Protein AF-A0A5Z4QHT8-F1 (afdb_monomer_lite)

Foldseek 3Di:
DDDDDLVPLVPRPPDDPVVNQQSVQLVVCQVPDDADWADDPDPPDIDGDD

Structure (mmCIF, N/CA/C/O backbone):
data_AF-A0A5Z4QHT8-F1
#
_entry.id   AF-A0A5Z4QHT8-F1
#
loop_
_atom_site.group_PDB
_atom_site.id
_atom_site.type_symbol
_atom_site.label_atom_id
_atom_site.label_alt_id
_atom_site.label_comp_id
_atom_site.label_asym_id
_atom_site.label_entity_id
_atom_site.label_seq_id
_atom_site.pdbx_PDB_ins_code
_atom_site.Cartn_x
_atom_site.Cartn_y
_atom_site.Cartn_z
_atom_site.occupancy
_atom_site.B_iso_or_equiv
_atom_site.auth_seq_id
_atom_site.auth_comp_id
_atom_site.auth_asym_id
_atom_site.auth_atom_id
_atom_site.pdbx_PDB_model_num
ATOM 1 N N . MET A 1 1 ? -7.905 -12.325 4.628 1.00 68.94 1 MET A N 1
ATOM 2 C CA . MET A 1 1 ? -8.099 -11.442 3.458 1.00 68.94 1 MET A CA 1
ATOM 3 C C . MET A 1 1 ? -8.886 -10.236 3.933 1.00 68.94 1 MET A C 1
ATOM 5 O O . MET A 1 1 ? -9.913 -10.442 4.567 1.00 68.94 1 MET A O 1
ATOM 9 N N . LEU A 1 2 ? -8.368 -9.021 3.751 1.00 71.31 2 LEU A N 1
ATOM 10 C CA . LEU A 1 2 ? -9.016 -7.793 4.212 1.00 71.31 2 LEU A CA 1
ATOM 11 C C . LEU A 1 2 ? -9.525 -7.028 2.989 1.00 71.31 2 LEU A C 1
ATOM 13 O O . LEU A 1 2 ? -8.753 -6.791 2.066 1.00 71.31 2 LEU A O 1
ATOM 17 N N . TYR A 1 3 ? -10.807 -6.676 2.983 1.00 71.88 3 TYR A N 1
ATOM 18 C CA . TYR A 1 3 ? -11.438 -5.900 1.918 1.00 71.88 3 TYR A CA 1
ATOM 19 C C . TYR A 1 3 ? -11.912 -4.572 2.490 1.00 71.88 3 TYR A C 1
ATOM 21 O O . TYR A 1 3 ? -12.480 -4.530 3.582 1.00 71.88 3 TYR A O 1
ATOM 29 N N . GLY A 1 4 ? -11.651 -3.487 1.772 1.00 78.94 4 GLY A N 1
ATOM 30 C CA . GLY A 1 4 ? -11.929 -2.146 2.257 1.00 78.94 4 GLY A CA 1
ATOM 31 C C . GLY A 1 4 ? -11.741 -1.092 1.184 1.00 78.94 4 GLY A C 1
ATOM 32 O O . GLY A 1 4 ? -11.082 -1.336 0.176 1.00 78.94 4 GLY A O 1
ATOM 33 N N . ASN A 1 5 ? -12.313 0.084 1.430 1.00 83.19 5 ASN A N 1
ATOM 34 C CA . ASN A 1 5 ? -12.077 1.266 0.616 1.00 83.19 5 ASN A CA 1
ATOM 35 C C . ASN A 1 5 ? -10.838 2.005 1.144 1.00 83.19 5 ASN A C 1
ATOM 37 O O . ASN A 1 5 ? -10.766 2.339 2.330 1.00 83.19 5 ASN A O 1
ATOM 41 N N . ILE A 1 6 ? -9.875 2.259 0.259 1.00 82.50 6 ILE A N 1
ATOM 42 C CA . ILE A 1 6 ? -8.615 2.928 0.588 1.00 82.50 6 ILE A CA 1
ATOM 43 C C . ILE A 1 6 ? -8.829 4.388 1.004 1.00 82.50 6 ILE A C 1
ATOM 45 O O . ILE A 1 6 ? -8.141 4.886 1.890 1.00 82.50 6 ILE A O 1
ATOM 49 N N . GLU A 1 7 ? -9.864 5.038 0.474 1.00 82.81 7 GLU A N 1
ATOM 50 C CA . GLU A 1 7 ? -10.272 6.392 0.861 1.00 82.81 7 GLU A CA 1
ATOM 51 C C . GLU A 1 7 ? -10.916 6.424 2.258 1.00 82.81 7 GLU A C 1
ATOM 53 O O . GLU A 1 7 ? -11.026 7.474 2.886 1.00 82.81 7 GLU A O 1
ATOM 58 N N . GLN A 1 8 ? -11.329 5.262 2.775 1.00 83.06 8 GLN A N 1
ATOM 59 C CA . GLN A 1 8 ? -12.019 5.112 4.057 1.00 83.06 8 GLN A CA 1
ATOM 60 C C . GLN A 1 8 ? -11.270 4.169 5.013 1.00 83.06 8 GLN A C 1
ATOM 62 O O . GLN A 1 8 ? -11.879 3.456 5.811 1.00 83.06 8 GLN A O 1
ATOM 67 N N . LEU A 1 9 ? -9.932 4.191 4.985 1.00 77.00 9 LEU A N 1
ATOM 68 C CA . LEU A 1 9 ? -9.059 3.406 5.876 1.00 77.00 9 LEU A CA 1
ATOM 69 C C . LEU A 1 9 ? -9.393 3.556 7.371 1.00 77.00 9 LEU A C 1
ATOM 71 O O . LEU A 1 9 ? -9.148 2.643 8.165 1.00 77.00 9 LEU A O 1
ATOM 75 N N . THR A 1 10 ? -9.944 4.699 7.783 1.00 74.38 10 THR A N 1
ATOM 76 C CA . THR A 1 10 ? -10.383 4.951 9.165 1.00 74.38 10 THR A CA 1
ATOM 77 C C . THR A 1 10 ? -11.526 4.037 9.594 1.00 74.38 10 THR A C 1
ATOM 79 O O . THR A 1 10 ? -11.568 3.656 10.762 1.00 74.38 10 THR A O 1
ATOM 82 N N . LEU A 1 11 ? -12.384 3.624 8.656 1.00 76.00 11 LEU A N 1
ATOM 83 C CA . LEU A 1 11 ? -13.533 2.754 8.904 1.00 76.00 11 LEU A CA 1
ATOM 84 C C . LEU A 1 11 ? -13.150 1.283 9.069 1.00 76.00 11 LEU A C 1
ATOM 86 O O . LEU A 1 11 ? -14.007 0.490 9.435 1.00 76.00 11 LEU A O 1
ATOM 90 N N . LEU A 1 12 ? -11.888 0.908 8.825 1.00 79.50 12 LEU A N 1
ATOM 91 C CA . LEU A 1 12 ? -11.412 -0.459 9.018 1.00 79.50 12 LEU A CA 1
ATOM 92 C C . LEU A 1 12 ? -11.145 -0.708 10.513 1.00 79.50 12 LEU A C 1
ATOM 94 O O . LEU A 1 12 ? -10.123 -0.237 11.037 1.00 79.50 12 LEU A O 1
ATOM 98 N N . PRO A 1 13 ? -12.037 -1.442 11.212 1.00 70.94 13 PRO A N 1
ATOM 99 C CA . PRO A 1 13 ? -12.050 -1.484 12.673 1.00 70.94 13 PRO A CA 1
ATOM 100 C C . PRO A 1 13 ? -10.991 -2.433 13.250 1.00 70.94 13 PRO A C 1
ATOM 102 O O . PRO A 1 13 ? -10.613 -2.299 14.408 1.00 70.94 13 PRO A O 1
ATOM 105 N N . TYR A 1 14 ? -10.464 -3.352 12.436 1.00 75.81 14 TYR A N 1
ATOM 106 C CA . TYR A 1 14 ? -9.492 -4.373 12.853 1.00 75.81 14 TYR A CA 1
ATOM 107 C C . TYR A 1 14 ? -8.084 -4.148 12.290 1.00 75.81 14 TYR A C 1
ATOM 109 O O . TYR A 1 14 ? -7.212 -5.004 12.423 1.00 75.81 14 TYR A O 1
ATOM 117 N N . VAL A 1 15 ? -7.849 -3.008 11.635 1.00 78.38 15 VAL A N 1
ATOM 118 C CA . VAL A 1 15 ? -6.555 -2.704 11.020 1.00 78.38 15 VAL A CA 1
ATOM 119 C C . VAL A 1 15 ? -5.742 -1.832 11.966 1.00 78.38 15 VAL A C 1
ATOM 121 O O . VAL A 1 15 ? -6.123 -0.703 12.274 1.00 78.38 15 VAL A O 1
ATOM 124 N N . ASN A 1 16 ? -4.603 -2.359 12.414 1.00 83.56 16 ASN A N 1
ATOM 125 C CA . ASN A 1 16 ? -3.637 -1.612 13.214 1.00 83.56 16 ASN A CA 1
ATOM 126 C C . ASN A 1 16 ? -3.128 -0.383 12.431 1.00 83.56 16 ASN A C 1
ATOM 128 O O . ASN A 1 16 ? -2.959 -0.431 11.211 1.00 83.56 16 ASN A O 1
ATOM 132 N N . ASN A 1 17 ? -2.833 0.706 13.140 1.00 86.38 17 ASN A N 1
ATOM 133 C CA . ASN A 1 17 ? -2.239 1.932 12.608 1.00 86.38 17 ASN A CA 1
ATOM 134 C C . ASN A 1 17 ? -0.994 1.688 11.742 1.00 86.38 17 ASN A C 1
ATOM 136 O O . ASN A 1 17 ? -0.785 2.426 10.783 1.00 86.38 17 ASN A O 1
ATOM 140 N N . ILE A 1 18 ? -0.191 0.662 12.044 1.00 88.00 18 ILE A N 1
ATOM 141 C CA . ILE A 1 18 ? 0.972 0.286 11.220 1.00 88.00 18 ILE A CA 1
ATOM 142 C C . ILE A 1 18 ? 0.535 -0.095 9.803 1.00 88.00 18 ILE A C 1
ATO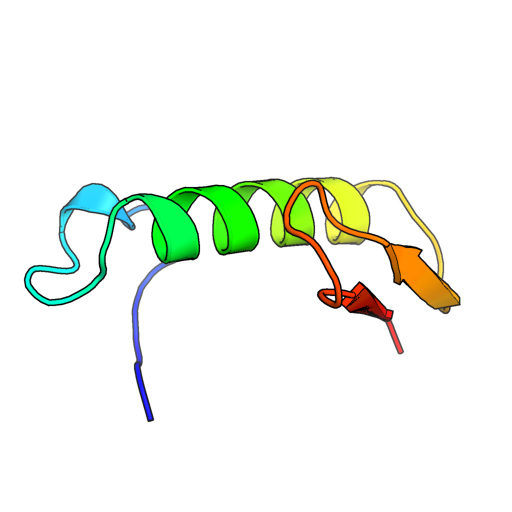M 144 O O . ILE A 1 18 ? 1.036 0.462 8.832 1.00 88.00 18 ILE A O 1
ATOM 148 N N . ILE A 1 19 ? -0.453 -0.984 9.682 1.00 88.06 19 ILE A N 1
ATOM 149 C CA . ILE A 1 19 ? -0.967 -1.418 8.380 1.00 88.06 19 ILE A CA 1
ATOM 150 C C . ILE A 1 19 ? -1.628 -0.241 7.652 1.00 88.06 19 ILE A C 1
ATOM 152 O O . ILE A 1 19 ? -1.424 -0.080 6.455 1.00 88.06 19 ILE A O 1
ATOM 156 N N . LYS A 1 20 ? -2.358 0.632 8.363 1.00 88.19 20 LYS A N 1
ATOM 157 C CA . LYS A 1 20 ? -2.941 1.843 7.754 1.00 88.19 20 LYS A CA 1
ATOM 158 C C . LYS A 1 20 ? -1.865 2.744 7.142 1.00 88.19 20 LYS A C 1
ATOM 160 O O . LYS A 1 20 ? -2.039 3.204 6.020 1.00 88.19 20 LYS A O 1
ATOM 165 N N . LYS A 1 21 ? -0.751 2.968 7.850 1.00 89.69 21 LYS A N 1
ATOM 166 C CA . LYS A 1 21 ? 0.385 3.749 7.334 1.00 89.69 21 LYS A CA 1
ATOM 167 C C . LYS A 1 21 ? 1.012 3.100 6.103 1.00 89.69 21 LYS A C 1
ATOM 169 O O . LYS A 1 21 ? 1.201 3.793 5.112 1.00 89.69 21 LYS A O 1
ATOM 174 N N . LEU A 1 22 ? 1.255 1.790 6.155 1.00 91.62 22 LEU A N 1
ATOM 175 C CA . LEU A 1 22 ? 1.808 1.031 5.032 1.00 91.62 22 LEU A CA 1
ATOM 176 C C . LEU A 1 22 ? 0.920 1.104 3.785 1.00 91.62 22 LEU A C 1
ATOM 178 O O . LEU A 1 22 ? 1.433 1.301 2.692 1.00 91.62 22 LEU A O 1
ATOM 182 N N . ILE A 1 23 ? -0.406 0.999 3.937 1.00 90.44 23 ILE A N 1
ATOM 183 C CA . ILE A 1 23 ? -1.337 1.120 2.805 1.00 90.44 23 ILE A CA 1
ATOM 184 C C . ILE A 1 23 ? -1.275 2.529 2.200 1.00 90.44 23 ILE A C 1
ATOM 186 O O . ILE A 1 23 ? -1.190 2.659 0.985 1.00 90.44 23 ILE A O 1
ATOM 190 N N . ILE A 1 24 ? -1.282 3.582 3.024 1.00 90.31 24 ILE A N 1
ATOM 191 C CA . ILE A 1 24 ? -1.205 4.972 2.536 1.00 90.31 24 ILE A CA 1
ATOM 192 C C . ILE A 1 24 ? 0.104 5.219 1.783 1.00 90.31 24 ILE A C 1
ATOM 194 O O . ILE A 1 24 ? 0.105 5.858 0.735 1.00 90.31 24 ILE A O 1
ATOM 198 N N . GLU A 1 25 ? 1.217 4.738 2.327 1.00 92.56 25 GLU A N 1
ATOM 199 C CA . GLU A 1 25 ? 2.529 4.856 1.696 1.00 92.56 25 GLU A CA 1
ATOM 200 C C . GLU A 1 25 ? 2.575 4.101 0.366 1.00 92.56 25 GLU A C 1
ATOM 202 O O . GLU A 1 25 ? 2.987 4.665 -0.645 1.00 92.56 25 GLU A O 1
ATOM 207 N N . ALA A 1 26 ? 2.070 2.867 0.345 1.00 92.12 26 ALA A N 1
ATOM 208 C CA . ALA A 1 26 ? 2.018 2.057 -0.860 1.00 92.12 26 ALA A CA 1
ATOM 209 C C 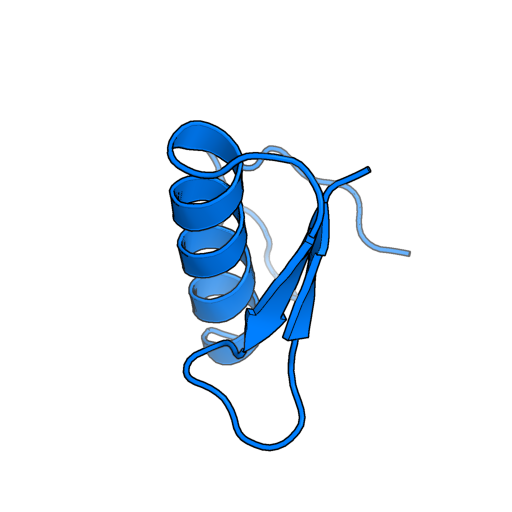. ALA A 1 26 ? 1.185 2.710 -1.976 1.00 92.12 26 ALA A C 1
ATOM 211 O O . ALA A 1 26 ? 1.609 2.707 -3.126 1.00 92.12 26 ALA A O 1
ATOM 212 N N . VAL A 1 27 ? 0.033 3.307 -1.647 1.00 91.75 27 VAL A N 1
ATOM 213 C CA . VAL A 1 27 ? -0.807 4.021 -2.626 1.00 91.75 27 VAL A CA 1
ATOM 214 C C . VAL A 1 27 ? -0.072 5.202 -3.235 1.00 91.75 27 VAL A C 1
ATOM 216 O O . VAL A 1 27 ? -0.044 5.326 -4.452 1.00 91.75 27 VAL A O 1
ATOM 219 N N . LYS A 1 28 ? 0.572 6.030 -2.407 1.00 91.81 28 LYS A N 1
ATOM 220 C CA . LYS A 1 28 ? 1.334 7.186 -2.899 1.00 91.81 28 LYS A CA 1
ATOM 2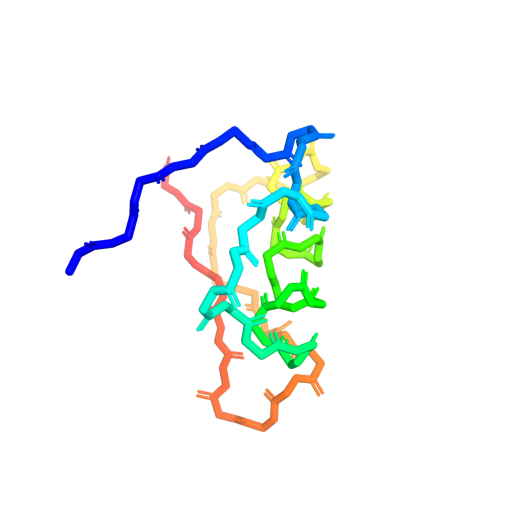21 C C . LYS A 1 28 ? 2.444 6.768 -3.857 1.00 91.81 28 LYS A C 1
ATOM 223 O O . LYS A 1 28 ? 2.613 7.369 -4.907 1.00 91.81 28 LYS A O 1
ATOM 228 N N . ILE A 1 29 ? 3.185 5.715 -3.510 1.00 92.56 29 ILE A N 1
ATOM 229 C CA . ILE A 1 29 ? 4.244 5.191 -4.380 1.00 92.56 29 ILE A CA 1
ATOM 230 C C . ILE A 1 29 ? 3.641 4.653 -5.685 1.00 92.56 29 ILE A C 1
ATOM 232 O O . ILE A 1 29 ? 4.192 4.915 -6.746 1.00 92.56 29 ILE A O 1
ATOM 236 N N . ALA A 1 30 ? 2.509 3.948 -5.624 1.00 92.00 30 ALA A N 1
ATOM 237 C CA . ALA A 1 30 ? 1.844 3.401 -6.806 1.00 92.00 30 ALA A CA 1
ATOM 238 C C . ALA A 1 30 ? 1.291 4.466 -7.769 1.00 92.00 30 ALA A C 1
ATOM 240 O O . ALA A 1 30 ? 1.222 4.209 -8.967 1.00 92.00 30 ALA A O 1
ATOM 241 N N . GLU A 1 31 ? 0.901 5.639 -7.267 1.00 90.75 31 GLU A N 1
ATOM 242 C CA . GLU A 1 31 ? 0.443 6.758 -8.101 1.00 90.75 31 GLU A CA 1
ATOM 243 C C . GLU A 1 31 ? 1.602 7.456 -8.832 1.00 90.75 31 GLU A C 1
ATOM 245 O O . GLU A 1 31 ? 1.439 7.875 -9.979 1.00 90.75 31 GLU A O 1
ATOM 250 N N . ASP A 1 32 ? 2.773 7.550 -8.193 1.00 90.62 32 ASP A N 1
ATOM 251 C CA . ASP A 1 32 ? 3.901 8.355 -8.682 1.00 90.62 32 ASP A CA 1
ATOM 252 C C . ASP A 1 32 ? 4.980 7.552 -9.433 1.00 90.62 32 ASP A C 1
ATOM 254 O O . ASP A 1 32 ? 5.794 8.136 -10.154 1.00 90.62 32 ASP A O 1
ATOM 258 N N . GLN A 1 33 ? 5.049 6.231 -9.241 1.00 90.00 33 GLN A N 1
ATOM 259 C CA . GLN A 1 33 ? 6.177 5.410 -9.690 1.00 90.00 33 GLN A CA 1
ATOM 260 C C . GLN A 1 33 ? 5.786 4.353 -10.737 1.00 90.00 33 GLN A C 1
ATOM 262 O O . GLN A 1 33 ? 4.691 3.792 -10.685 1.00 90.00 33 GLN A O 1
ATOM 267 N N . PRO A 1 34 ? 6.688 4.034 -11.687 1.00 91.44 34 PRO A N 1
ATOM 268 C CA . PRO A 1 34 ? 6.475 2.956 -12.648 1.00 91.44 34 PRO A CA 1
ATOM 269 C C . PRO A 1 34 ? 6.549 1.567 -11.989 1.00 91.44 34 PRO A C 1
ATOM 271 O O . PRO A 1 34 ? 6.841 1.419 -10.803 1.00 91.44 34 PRO A O 1
ATOM 274 N N . ALA A 1 35 ? 6.315 0.522 -12.786 1.00 93.25 35 ALA A N 1
ATOM 275 C CA . ALA A 1 35 ? 6.460 -0.862 -12.345 1.00 93.25 35 ALA A CA 1
ATOM 276 C C . ALA A 1 35 ? 7.860 -1.133 -11.760 1.00 93.25 35 ALA A C 1
ATOM 278 O O . ALA A 1 35 ? 8.882 -0.752 -12.337 1.00 9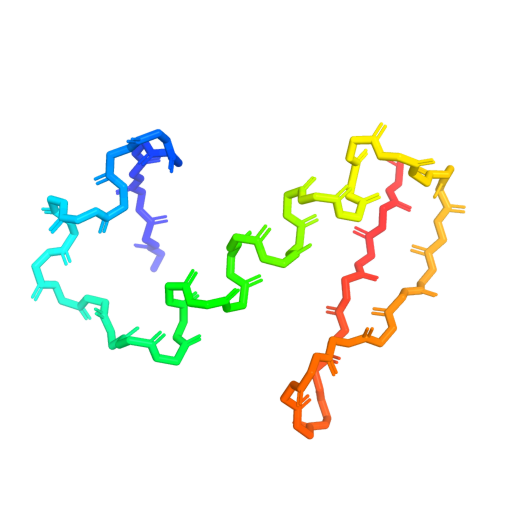3.25 35 ALA A O 1
ATOM 279 N N . GLY A 1 36 ? 7.907 -1.813 -10.615 1.00 94.19 36 GLY A N 1
ATOM 280 C CA . GLY A 1 36 ? 9.139 -2.037 -9.868 1.00 94.19 36 GLY A CA 1
ATOM 281 C C . GLY A 1 36 ? 8.918 -2.457 -8.417 1.00 94.19 36 GLY A C 1
ATOM 282 O O . GLY A 1 36 ? 7.788 -2.617 -7.953 1.00 94.19 36 GLY A O 1
ATOM 283 N N . ARG A 1 37 ? 10.033 -2.641 -7.701 1.00 94.31 37 ARG A N 1
ATOM 284 C CA . ARG A 1 37 ? 10.068 -2.939 -6.264 1.00 94.31 37 ARG A CA 1
ATOM 285 C C . ARG A 1 37 ? 10.483 -1.692 -5.487 1.00 94.31 37 ARG A C 1
ATOM 287 O O . ARG A 1 37 ? 11.549 -1.143 -5.758 1.00 94.31 37 ARG A O 1
ATOM 294 N N . TYR A 1 38 ? 9.697 -1.321 -4.481 1.00 94.31 38 TYR A N 1
ATOM 295 C CA . TYR A 1 38 ? 9.931 -0.149 -3.638 1.00 94.31 38 TYR A CA 1
ATOM 296 C C . TYR A 1 38 ? 9.894 -0.542 -2.163 1.00 94.31 38 TYR A C 1
ATOM 298 O O . TYR A 1 38 ? 8.941 -1.171 -1.714 1.00 94.31 38 TYR A O 1
ATOM 306 N N . GLU A 1 39 ? 10.931 -0.190 -1.407 1.00 94.12 39 GLU A N 1
ATOM 307 C CA . GLU A 1 39 ? 10.950 -0.392 0.047 1.00 94.12 39 GLU A CA 1
ATOM 308 C C . GLU A 1 39 ? 9.987 0.589 0.729 1.00 94.12 39 GLU A C 1
ATOM 310 O O . GLU A 1 39 ? 9.877 1.745 0.316 1.00 94.12 39 GLU A O 1
ATOM 315 N N . LEU A 1 40 ? 9.291 0.125 1.767 1.00 92.44 40 LE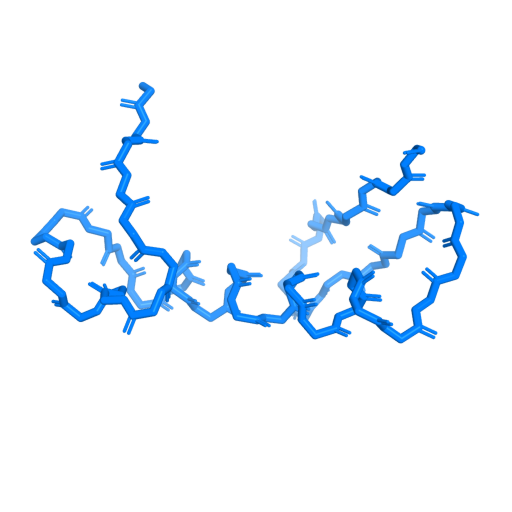U A N 1
ATOM 316 C CA . LEU A 1 40 ? 8.381 0.942 2.571 1.00 92.44 40 LEU A CA 1
ATOM 317 C C . LEU A 1 40 ? 9.056 1.355 3.886 1.00 92.44 40 LEU A C 1
ATOM 319 O O . LEU A 1 40 ? 10.086 0.815 4.288 1.00 92.44 40 LEU A O 1
ATOM 323 N N . SER A 1 41 ? 8.451 2.301 4.599 1.00 90.25 41 SER A N 1
ATOM 324 C CA . SER A 1 41 ? 8.976 2.836 5.860 1.00 90.25 41 SER A CA 1
ATOM 325 C C . SER A 1 41 ? 9.097 1.813 6.996 1.00 90.25 41 SER A C 1
ATOM 327 O O . SER A 1 41 ? 9.791 2.070 7.984 1.00 90.25 41 SER A O 1
ATOM 329 N N . PHE A 1 42 ? 8.425 0.664 6.893 1.00 90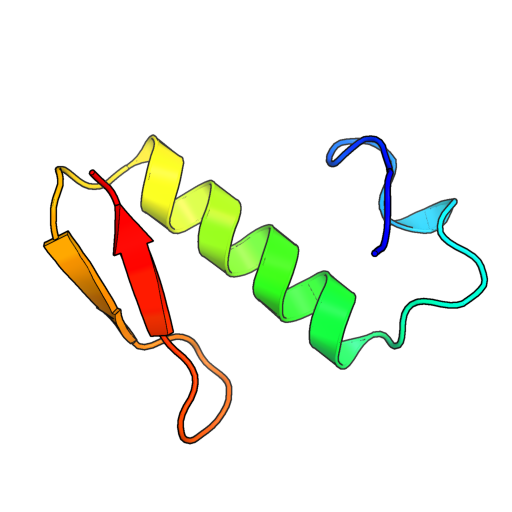.75 42 PHE A N 1
ATOM 330 C CA . PHE A 1 42 ? 8.490 -0.392 7.898 1.00 90.75 42 PHE A CA 1
ATOM 331 C C . PHE A 1 42 ? 9.567 -1.427 7.529 1.00 90.75 42 PHE A C 1
ATOM 333 O O . PHE A 1 42 ? 9.645 -1.824 6.363 1.00 90.75 42 PHE A O 1
ATOM 340 N N . PRO A 1 43 ? 10.389 -1.896 8.488 1.00 89.69 43 PRO A N 1
ATOM 341 C CA . PRO A 1 43 ? 11.453 -2.851 8.196 1.00 89.69 43 PRO A CA 1
ATOM 342 C C . PRO A 1 43 ? 10.927 -4.099 7.488 1.00 89.69 43 PRO A C 1
ATOM 344 O O . PRO A 1 43 ? 9.865 -4.608 7.844 1.00 89.69 43 PRO A O 1
ATOM 347 N N . GLU A 1 44 ? 11.692 -4.583 6.508 1.00 90.94 44 GLU A N 1
ATOM 348 C CA . GLU A 1 44 ? 11.404 -5.817 5.758 1.00 90.94 44 GLU A CA 1
ATOM 349 C C . GLU A 1 44 ? 10.074 -5.793 4.981 1.00 90.94 44 GLU A C 1
ATOM 351 O O . GLU A 1 44 ? 9.535 -6.841 4.622 1.00 90.94 44 GLU A O 1
ATOM 356 N N . SER A 1 45 ? 9.541 -4.603 4.691 1.00 92.12 45 SER A N 1
ATOM 357 C CA . SER A 1 45 ? 8.316 -4.439 3.912 1.00 92.12 45 SER A CA 1
ATOM 358 C C . SER A 1 45 ? 8.574 -3.698 2.604 1.00 92.12 45 SER A C 1
ATOM 360 O O . SER A 1 45 ? 9.309 -2.714 2.557 1.00 92.12 45 SER A O 1
ATOM 362 N N . PHE A 1 46 ? 7.955 -4.181 1.528 1.00 93.94 46 PHE A N 1
ATOM 363 C CA . PHE A 1 46 ? 8.113 -3.624 0.191 1.00 93.94 46 PHE A CA 1
ATOM 364 C C . PHE A 1 46 ? 6.796 -3.667 -0.587 1.00 93.94 46 PHE A C 1
ATOM 366 O O . PHE A 1 46 ? 5.943 -4.529 -0.364 1.00 93.94 46 PHE A O 1
ATOM 373 N N . LEU A 1 47 ? 6.659 -2.741 -1.529 1.00 93.94 47 LEU A N 1
ATOM 374 C CA . LEU A 1 47 ? 5.619 -2.704 -2.544 1.00 93.94 47 LEU A CA 1
ATOM 375 C C . LEU A 1 47 ? 6.180 -3.232 -3.869 1.00 93.94 47 LEU A C 1
ATOM 377 O O . LEU A 1 47 ? 7.279 -2.863 -4.281 1.00 93.94 47 LEU A O 1
ATOM 381 N N . MET A 1 48 ? 5.401 -4.071 -4.547 1.00 95.50 48 MET A N 1
ATOM 382 C CA . MET A 1 48 ? 5.628 -4.461 -5.938 1.00 95.50 48 MET A CA 1
ATOM 383 C C . MET A 1 48 ? 4.536 -3.844 -6.807 1.00 95.50 48 MET A C 1
ATOM 385 O O . MET A 1 48 ? 3.356 -4.097 -6.572 1.00 95.50 48 MET A O 1
ATOM 389 N N . ILE A 1 49 ? 4.941 -3.061 -7.802 1.00 94.31 49 ILE A N 1
ATOM 390 C CA . ILE A 1 49 ? 4.067 -2.484 -8.826 1.00 94.31 49 ILE A CA 1
ATOM 391 C C . ILE A 1 49 ? 4.329 -3.252 -10.121 1.00 94.31 49 ILE A C 1
ATOM 393 O O . ILE A 1 49 ? 5.485 -3.388 -10.528 1.00 94.31 49 ILE A O 1
ATOM 397 N N . SER A 1 50 ? 3.273 -3.776 -10.741 1.00 83.62 50 SER A N 1
ATOM 398 C CA . SER A 1 50 ? 3.313 -4.553 -11.988 1.00 83.62 50 SER A CA 1
ATOM 399 C C . SER A 1 50 ? 2.457 -3.915 -13.063 1.00 83.62 50 SER A C 1
ATOM 401 O O . SER A 1 50 ? 1.307 -3.571 -12.707 1.00 83.62 50 SER A O 1
#

pLDDT: mean 86.88, std 7.34, range [68.94, 95.5]

Radius of gyration: 11.38 Å; chains: 1; bounding box: 25×20×26 Å

Secondary structure (DSSP, 8-state):
-----GGGGGG-TT--HHHHHHHHHHHHHHHH--SEEEE-SSTT-EEEE-

Sequence (50 aa):
MLYGNIEQLTLLPYVNNIIKKLIIEAVKIAEDQPAGRYELSFPESFLMIS

Organism: Salmonella enterica (NCBI:txid28901)